Protein AF-A0A966E0U5-F1 (afdb_monomer_lite)

Foldseek 3Di:
DFEEEDEDADPDPVRQVVLLVVLVVVVVVGVYYHYEEAHDPSNVVSVYHYPD

Secondary structure (DSSP, 8-state):
--EEEEEEE--SHHHHHHHHHHHHHHHTT-SEEEEEEE--HHHHHTTEEE--

Sequence (52 aa):
MSRLHIGVVAGEASGDILGARVLAALRERFDEVVVEGIGGPLMQEQGLASLY

pLDDT: mean 95.78, std 5.88, range [61.22, 98.56]

Structure (mmCIF, N/CA/C/O backbone):
data_AF-A0A966E0U5-F1
#
_entry.id   AF-A0A966E0U5-F1
#
loop_
_atom_site.group_PDB
_atom_site.id
_atom_site.type_symbol
_atom_site.label_atom_id
_atom_site.label_alt_id
_atom_site.label_comp_id
_atom_site.label_asym_id
_atom_site.label_entity_id
_atom_site.label_seq_id
_atom_site.pdbx_PDB_ins_code
_atom_site.Cartn_x
_atom_site.Cartn_y
_atom_site.Cartn_z
_atom_site.occupancy
_atom_site.B_iso_or_equiv
_atom_site.auth_seq_id
_atom_site.auth_comp_id
_atom_site.auth_asym_id
_atom_site.auth_atom_id
_atom_site.pdbx_PDB_model_num
ATOM 1 N N . MET A 1 1 ? -15.287 5.880 15.853 1.00 61.22 1 MET A N 1
ATOM 2 C CA . MET A 1 1 ? -14.880 4.970 14.770 1.00 61.22 1 MET A CA 1
ATOM 3 C C . MET A 1 1 ? -14.495 5.821 13.577 1.00 61.22 1 MET A C 1
ATOM 5 O O . MET A 1 1 ? -15.371 6.412 12.955 1.00 61.22 1 MET A O 1
ATOM 9 N N . SER A 1 2 ? -13.199 5.994 13.348 1.00 81.62 2 SER A N 1
ATOM 10 C CA . SER A 1 2 ? -12.654 6.778 12.241 1.00 81.62 2 SER A CA 1
ATOM 11 C C . SER A 1 2 ? -12.267 5.842 11.095 1.00 81.62 2 SER A C 1
ATOM 13 O O . SER A 1 2 ? -11.444 4.946 11.266 1.00 81.62 2 SER A O 1
ATOM 15 N N . ARG A 1 3 ? -12.908 6.028 9.935 1.00 93.69 3 ARG A N 1
ATOM 16 C CA . ARG A 1 3 ? -12.650 5.255 8.716 1.00 93.69 3 ARG A CA 1
ATOM 17 C C . ARG A 1 3 ? -11.940 6.132 7.695 1.00 93.69 3 ARG A C 1
ATOM 19 O O . ARG A 1 3 ? -12.407 7.231 7.402 1.00 93.69 3 ARG A O 1
ATOM 26 N N . LEU A 1 4 ? -10.855 5.618 7.130 1.00 96.81 4 LEU A N 1
ATOM 27 C CA . LEU A 1 4 ? -10.088 6.240 6.060 1.00 96.81 4 LEU A CA 1
ATOM 28 C C . LEU A 1 4 ? -10.110 5.333 4.824 1.00 96.81 4 LEU A C 1
ATOM 30 O O . LEU A 1 4 ? -9.807 4.146 4.916 1.00 96.81 4 LEU A O 1
ATOM 34 N N . HIS A 1 5 ? -10.454 5.898 3.668 1.00 97.31 5 HIS A N 1
ATOM 35 C CA . HIS A 1 5 ? -10.370 5.213 2.380 1.00 97.31 5 HIS A CA 1
ATOM 36 C C . HIS A 1 5 ? -9.478 6.026 1.442 1.00 97.31 5 HIS A C 1
ATOM 38 O O . HIS A 1 5 ? -9.745 7.211 1.232 1.00 97.31 5 HIS A O 1
ATOM 44 N N . ILE A 1 6 ? -8.407 5.416 0.929 1.00 96.69 6 ILE A N 1
ATOM 45 C CA . ILE A 1 6 ? -7.409 6.096 0.098 1.00 96.69 6 ILE A CA 1
ATOM 46 C C . ILE A 1 6 ? -7.011 5.273 -1.128 1.00 96.69 6 ILE A C 1
ATOM 48 O O . ILE A 1 6 ? -6.835 4.059 -1.053 1.00 96.69 6 ILE A O 1
ATOM 52 N N . GLY A 1 7 ? -6.816 5.976 -2.242 1.00 97.44 7 GLY A N 1
ATOM 53 C CA . GLY A 1 7 ? -6.173 5.446 -3.438 1.00 97.44 7 GLY A CA 1
ATOM 54 C C . GLY A 1 7 ? -4.665 5.705 -3.411 1.00 97.44 7 GLY A C 1
ATOM 55 O O . GLY A 1 7 ? -4.241 6.790 -3.005 1.00 97.44 7 GLY A O 1
ATOM 56 N N . VAL A 1 8 ? -3.854 4.742 -3.851 1.00 97.12 8 VAL A N 1
ATOM 57 C CA . VAL A 1 8 ? -2.384 4.866 -3.899 1.00 97.12 8 VAL A CA 1
ATOM 58 C C . VAL A 1 8 ? -1.813 4.377 -5.229 1.00 97.12 8 VAL A C 1
ATOM 60 O O . VAL A 1 8 ? -2.354 3.467 -5.847 1.00 97.12 8 VAL A O 1
ATOM 63 N N . VAL A 1 9 ? -0.710 4.976 -5.683 1.00 97.81 9 VAL A N 1
ATOM 64 C CA . VAL A 1 9 ? 0.015 4.547 -6.888 1.00 97.81 9 VAL A CA 1
ATOM 65 C C . VAL A 1 9 ? 1.518 4.631 -6.622 1.00 97.81 9 VAL A C 1
ATOM 67 O O . VAL A 1 9 ? 2.044 5.724 -6.413 1.00 97.81 9 VAL A O 1
ATOM 70 N N . ALA A 1 10 ? 2.210 3.493 -6.654 1.00 97.12 10 ALA A N 1
ATOM 71 C CA . ALA A 1 10 ? 3.665 3.390 -6.608 1.00 97.12 10 ALA A CA 1
ATOM 72 C C . ALA A 1 10 ? 4.180 2.689 -7.875 1.00 97.12 10 ALA A C 1
ATOM 74 O O . ALA A 1 10 ? 3.856 1.533 -8.126 1.00 97.12 10 ALA A O 1
ATOM 75 N N . GLY A 1 11 ? 4.973 3.404 -8.680 1.00 95.50 11 GLY A N 1
ATOM 76 C CA . GLY A 1 11 ? 5.507 2.902 -9.956 1.00 95.50 11 GLY A CA 1
ATOM 77 C C . GLY A 1 11 ? 6.902 2.273 -9.874 1.00 95.50 11 GLY A C 1
ATOM 78 O O . GLY A 1 11 ? 7.389 1.743 -10.866 1.00 95.50 11 GLY A O 1
ATOM 79 N N . GLU A 1 12 ? 7.555 2.338 -8.712 1.00 97.50 12 GLU A N 1
ATOM 80 C CA . GLU A 1 12 ? 8.918 1.846 -8.492 1.00 97.50 12 GLU A CA 1
ATOM 81 C C . GLU A 1 12 ? 9.049 1.222 -7.095 1.00 97.50 12 GLU A C 1
ATOM 83 O O . GLU A 1 12 ? 8.283 1.545 -6.184 1.00 97.50 12 GLU A O 1
ATOM 88 N N . ALA A 1 13 ? 10.069 0.380 -6.893 1.00 97.50 13 ALA A N 1
ATOM 89 C CA . ALA A 1 13 ? 10.327 -0.288 -5.611 1.00 97.50 13 ALA A CA 1
ATOM 90 C C . ALA A 1 13 ? 10.556 0.696 -4.446 1.00 97.50 13 ALA A C 1
ATOM 92 O O . ALA A 1 13 ? 10.172 0.432 -3.310 1.00 97.50 13 ALA A O 1
ATOM 93 N N . SER A 1 14 ? 11.151 1.858 -4.724 1.00 98.06 14 SER A N 1
ATOM 94 C CA . SER A 1 14 ? 11.310 2.942 -3.747 1.00 98.06 14 SER A CA 1
ATOM 95 C C . SER A 1 14 ? 9.955 3.459 -3.245 1.00 98.06 14 SER A C 1
ATOM 97 O O . SER A 1 14 ? 9.785 3.691 -2.046 1.00 98.06 14 SER A O 1
ATOM 99 N N . GLY A 1 15 ? 8.979 3.588 -4.149 1.00 98.25 15 GLY A N 1
ATOM 100 C CA . GLY A 1 15 ? 7.606 3.975 -3.841 1.00 98.25 15 GLY A CA 1
ATOM 101 C C . GLY A 1 15 ? 6.884 2.934 -2.991 1.00 98.25 15 GLY A C 1
ATOM 102 O O . GLY A 1 15 ? 6.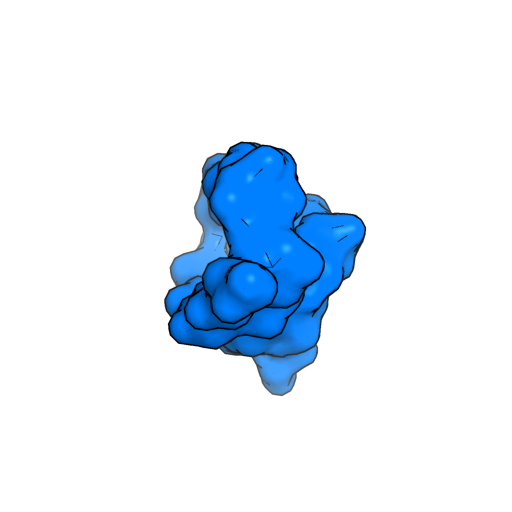192 3.314 -2.053 1.00 98.25 15 GLY A O 1
ATOM 103 N N . ASP A 1 16 ? 7.105 1.645 -3.255 1.00 98.31 16 ASP A N 1
ATOM 104 C CA . ASP A 1 16 ? 6.555 0.548 -2.448 1.00 98.31 16 ASP A CA 1
ATOM 105 C C . ASP A 1 16 ? 7.066 0.594 -0.996 1.00 98.31 16 ASP A C 1
ATOM 107 O O . ASP A 1 16 ? 6.284 0.587 -0.046 1.00 98.31 16 ASP A O 1
ATOM 111 N N . ILE A 1 17 ? 8.380 0.768 -0.811 1.00 98.56 17 ILE A N 1
ATOM 112 C CA . ILE A 1 17 ? 9.001 0.872 0.520 1.00 98.56 17 ILE A CA 1
ATOM 113 C C . ILE A 1 17 ? 8.455 2.076 1.299 1.00 98.56 17 ILE A C 1
ATOM 115 O O . ILE A 1 17 ? 8.116 1.964 2.482 1.00 98.56 17 ILE A O 1
ATOM 119 N N . LEU A 1 18 ? 8.387 3.248 0.661 1.00 98.50 18 LEU A N 1
ATOM 120 C CA . LEU A 1 18 ? 7.892 4.463 1.309 1.00 98.50 18 LEU A CA 1
ATOM 121 C C . LEU A 1 18 ? 6.390 4.370 1.590 1.00 98.50 18 LEU A C 1
ATOM 123 O O . LEU A 1 18 ? 5.951 4.694 2.695 1.00 98.50 18 LEU A O 1
ATOM 127 N N . GLY A 1 19 ? 5.618 3.889 0.617 1.00 98.12 19 GLY A N 1
ATOM 128 C CA . GLY A 1 19 ? 4.179 3.706 0.720 1.00 98.12 19 GLY A CA 1
ATOM 129 C C . GLY A 1 19 ? 3.808 2.754 1.851 1.00 98.12 19 GLY A C 1
ATOM 130 O O . GLY A 1 19 ? 2.968 3.102 2.675 1.00 98.12 19 GLY A O 1
ATOM 131 N N . ALA A 1 20 ? 4.492 1.614 1.976 1.00 98.38 20 ALA A N 1
ATOM 132 C CA . ALA A 1 20 ? 4.244 0.650 3.045 1.00 98.38 20 ALA A CA 1
ATOM 133 C C . ALA A 1 20 ? 4.400 1.281 4.440 1.00 98.38 20 ALA A C 1
ATOM 135 O O . ALA A 1 20 ? 3.552 1.098 5.312 1.00 98.38 20 ALA A O 1
ATOM 136 N N . ARG A 1 21 ? 5.431 2.112 4.642 1.00 98.50 21 ARG A N 1
ATOM 137 C CA . ARG A 1 21 ? 5.633 2.822 5.918 1.00 98.50 21 ARG A CA 1
ATOM 138 C C . ARG A 1 21 ? 4.524 3.833 6.210 1.00 98.50 21 ARG A C 1
ATOM 140 O O . ARG A 1 21 ? 4.138 3.989 7.366 1.00 98.50 21 ARG A O 1
ATOM 147 N N . VAL A 1 22 ? 4.003 4.504 5.182 1.00 98.12 22 VAL A N 1
ATOM 148 C CA . VAL A 1 22 ? 2.848 5.403 5.323 1.00 98.12 22 VAL A CA 1
ATOM 149 C C . VAL A 1 22 ? 1.595 4.611 5.694 1.00 98.12 22 VAL A C 1
ATOM 151 O O . VAL A 1 22 ? 0.898 4.997 6.630 1.00 98.12 22 VAL A O 1
ATOM 154 N N . LEU A 1 23 ? 1.322 3.493 5.015 1.00 97.81 23 LEU A N 1
ATOM 155 C CA . LEU A 1 23 ? 0.150 2.659 5.295 1.00 97.81 23 LEU A CA 1
ATOM 156 C C . LEU A 1 23 ? 0.179 2.089 6.718 1.00 97.81 23 LEU A C 1
ATOM 158 O O . LEU A 1 23 ? -0.838 2.152 7.409 1.00 97.81 23 LEU A O 1
ATOM 162 N N . ALA A 1 24 ? 1.342 1.625 7.181 1.00 98.06 24 ALA A N 1
ATOM 163 C CA . ALA A 1 24 ? 1.531 1.170 8.557 1.00 98.06 24 ALA A CA 1
ATOM 164 C C . ALA A 1 24 ? 1.170 2.273 9.569 1.00 98.06 24 ALA A C 1
ATOM 166 O O . ALA A 1 24 ? 0.323 2.072 10.438 1.00 98.06 24 ALA A O 1
ATOM 167 N N . ALA A 1 25 ? 1.718 3.480 9.391 1.00 98.00 25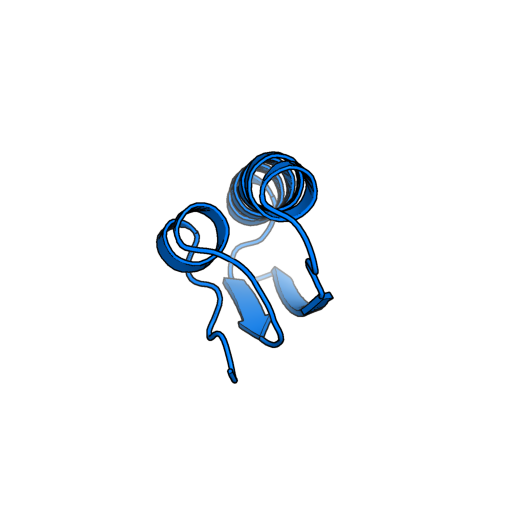 ALA A N 1
ATOM 168 C CA . ALA A 1 25 ? 1.443 4.611 10.277 1.00 98.00 25 ALA A CA 1
ATOM 169 C C . ALA A 1 25 ? -0.026 5.077 10.235 1.00 98.00 25 ALA A C 1
ATOM 171 O O . ALA A 1 25 ? -0.553 5.575 11.229 1.00 98.00 25 ALA A O 1
ATOM 172 N N . LEU A 1 26 ? -0.716 4.942 9.097 1.00 96.56 26 LEU A N 1
ATOM 173 C CA . LEU A 1 26 ? -2.147 5.247 9.008 1.00 96.56 26 LEU A CA 1
ATOM 174 C C . LEU A 1 26 ? -2.986 4.232 9.791 1.00 96.56 26 LEU A C 1
ATOM 176 O O . LEU A 1 26 ? -3.924 4.628 10.479 1.00 96.56 26 LEU A O 1
ATOM 180 N N . ARG A 1 27 ? -2.634 2.945 9.742 1.00 94.81 27 ARG A N 1
ATOM 181 C CA . ARG A 1 27 ? -3.337 1.892 10.494 1.00 94.81 27 ARG A CA 1
ATOM 182 C C . ARG A 1 27 ? -3.197 2.031 12.006 1.00 94.81 27 ARG A C 1
ATOM 184 O O . ARG A 1 27 ? -4.094 1.623 12.728 1.00 94.81 27 ARG A O 1
ATOM 191 N N . GLU A 1 28 ? -2.124 2.651 12.485 1.00 96.06 28 GLU A N 1
ATOM 192 C CA . GLU A 1 28 ? -1.975 2.990 13.907 1.00 96.06 28 GLU A CA 1
ATOM 193 C C . GLU A 1 28 ? -2.896 4.143 14.349 1.00 96.06 28 GLU A C 1
ATOM 195 O O . GLU A 1 28 ? -3.159 4.306 15.540 1.00 96.06 28 GLU A O 1
ATOM 200 N N . ARG A 1 29 ? -3.373 4.969 13.408 1.00 95.88 29 ARG A N 1
ATOM 201 C CA . ARG A 1 29 ? -4.116 6.210 13.694 1.00 95.88 29 ARG A CA 1
ATOM 202 C C . ARG A 1 29 ? -5.616 6.123 13.442 1.00 95.88 29 ARG A C 1
ATOM 204 O O . ARG A 1 29 ? -6.353 6.937 13.994 1.00 95.88 29 ARG A O 1
ATOM 211 N N . PHE A 1 30 ? -6.050 5.209 12.583 1.00 96.19 30 PHE A N 1
ATOM 212 C CA . PHE A 1 30 ? -7.442 5.066 12.166 1.00 96.19 30 PHE A CA 1
ATOM 213 C C . PHE A 1 30 ? -7.946 3.663 12.484 1.00 96.19 30 PHE A C 1
ATOM 215 O O . PHE A 1 30 ? -7.225 2.686 12.307 1.00 96.19 30 PHE A O 1
ATOM 222 N N . ASP A 1 31 ? -9.207 3.571 12.907 1.00 95.00 31 ASP A N 1
ATOM 223 C CA . ASP A 1 31 ? -9.822 2.293 13.286 1.00 95.00 31 ASP A CA 1
ATOM 224 C C . ASP A 1 31 ? -10.008 1.376 12.065 1.00 95.00 31 ASP A C 1
ATOM 226 O O . ASP A 1 31 ? -9.899 0.156 12.164 1.00 95.00 31 ASP A O 1
ATOM 230 N N . GLU A 1 32 ? -10.292 1.966 10.900 1.00 96.25 32 GLU A N 1
ATOM 231 C CA . GLU A 1 3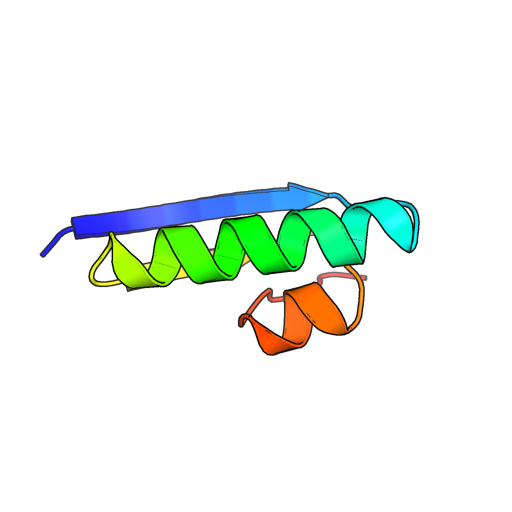2 ? -10.446 1.253 9.635 1.00 96.25 32 GLU A CA 1
ATOM 232 C C . GLU A 1 32 ? -9.704 1.999 8.522 1.00 96.25 32 GLU A C 1
ATOM 234 O O . GLU A 1 32 ? -9.988 3.166 8.247 1.00 96.25 32 GLU A O 1
ATOM 239 N N . VAL A 1 33 ? -8.775 1.309 7.856 1.00 97.12 33 VAL A N 1
ATOM 240 C CA . VAL A 1 33 ? -8.057 1.826 6.685 1.00 97.12 33 VAL A CA 1
ATOM 241 C C . VAL A 1 33 ? -8.281 0.884 5.511 1.00 97.12 33 VAL A C 1
ATOM 243 O O . VAL A 1 33 ? -7.846 -0.273 5.543 1.00 97.12 33 VAL A O 1
ATOM 246 N N . VAL A 1 34 ? -8.939 1.405 4.478 1.00 97.56 34 VAL A N 1
ATOM 247 C CA . VAL A 1 34 ? -9.095 0.760 3.172 1.00 97.56 34 VAL A CA 1
ATOM 248 C C . VAL A 1 34 ? -8.140 1.438 2.196 1.00 97.56 34 VAL A C 1
ATOM 250 O O . VAL A 1 34 ? -8.086 2.669 2.129 1.00 97.56 34 VAL A O 1
ATOM 253 N N . VAL A 1 35 ? -7.368 0.635 1.469 1.00 97.75 35 VAL A N 1
ATOM 254 C CA . VAL A 1 35 ? -6.359 1.114 0.523 1.00 97.75 35 VAL A CA 1
ATOM 255 C C . VAL A 1 35 ? -6.483 0.314 -0.768 1.00 97.75 35 VAL A C 1
ATOM 257 O O . VAL A 1 35 ? -6.421 -0.915 -0.736 1.00 97.75 35 VAL A O 1
ATOM 260 N N . GLU A 1 36 ? -6.626 1.007 -1.892 1.00 98.19 36 GLU A N 1
ATOM 261 C CA . GLU A 1 36 ? -6.716 0.419 -3.234 1.00 98.19 36 GLU A CA 1
ATOM 262 C C . GLU A 1 36 ? -5.815 1.170 -4.228 1.00 98.19 36 GLU A C 1
ATOM 264 O O . GLU A 1 36 ? -5.471 2.332 -4.004 1.00 98.19 36 GLU A O 1
ATOM 269 N N . GLY A 1 37 ? -5.394 0.524 -5.318 1.00 97.50 37 GLY A N 1
ATOM 270 C CA . GLY A 1 37 ? -4.630 1.185 -6.384 1.00 97.50 37 GLY A CA 1
ATOM 271 C C . GLY A 1 37 ? -3.480 0.347 -6.935 1.00 97.50 37 GLY A C 1
ATOM 272 O O . GLY A 1 37 ? -3.685 -0.816 -7.239 1.00 97.50 37 GLY A O 1
ATOM 273 N N . ILE A 1 38 ? -2.293 0.927 -7.121 1.00 97.75 38 ILE A N 1
ATOM 274 C CA . ILE A 1 38 ? -1.106 0.239 -7.660 1.00 97.75 38 ILE A CA 1
ATOM 275 C C . ILE A 1 38 ? 0.006 0.308 -6.620 1.00 97.75 38 ILE A C 1
ATOM 277 O O . ILE A 1 38 ? 0.384 1.398 -6.188 1.00 97.75 38 ILE A O 1
ATOM 281 N N . GLY A 1 39 ? 0.558 -0.834 -6.231 1.00 96.69 39 GLY A N 1
ATOM 282 C CA . GLY A 1 39 ? 1.692 -0.875 -5.317 1.00 96.69 39 GLY A CA 1
ATOM 283 C C . GLY A 1 39 ? 2.382 -2.225 -5.327 1.00 96.69 39 GLY A C 1
ATOM 284 O O . GLY A 1 39 ? 1.870 -3.195 -5.880 1.00 96.69 39 GLY A O 1
ATOM 285 N N . GLY A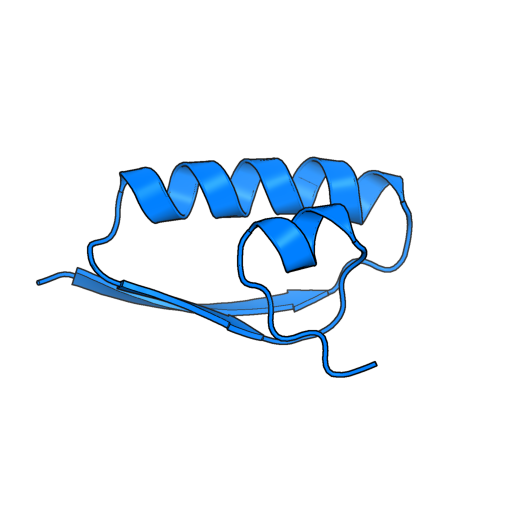 1 40 ? 3.577 -2.261 -4.748 1.00 97.12 40 GLY A N 1
ATOM 286 C CA . GLY A 1 40 ? 4.378 -3.472 -4.705 1.00 97.12 40 GLY A CA 1
ATOM 287 C C . GLY A 1 40 ? 4.039 -4.374 -3.514 1.00 97.12 40 GLY A C 1
ATOM 288 O O . GLY A 1 40 ? 3.075 -4.130 -2.775 1.00 97.12 40 GLY A O 1
ATOM 289 N N . PRO A 1 41 ? 4.850 -5.427 -3.314 1.00 97.94 41 PRO A N 1
ATOM 290 C CA . PRO A 1 41 ? 4.628 -6.418 -2.269 1.00 97.94 41 PRO A CA 1
ATOM 291 C C . PRO A 1 41 ? 4.552 -5.825 -0.857 1.00 97.94 41 PRO A C 1
ATOM 293 O O . PRO A 1 41 ? 3.721 -6.261 -0.063 1.00 97.94 41 PRO A O 1
ATOM 296 N N . LEU A 1 42 ? 5.355 -4.803 -0.536 1.00 98.25 42 LEU A N 1
ATOM 297 C CA . LEU A 1 42 ? 5.387 -4.236 0.816 1.00 98.25 42 LEU A CA 1
ATOM 298 C C . LEU A 1 42 ? 4.101 -3.472 1.135 1.00 98.25 42 LEU A C 1
ATOM 300 O O . LEU A 1 42 ? 3.588 -3.547 2.250 1.00 98.25 42 LEU A O 1
ATOM 304 N N . MET A 1 43 ? 3.547 -2.738 0.169 1.00 98.06 43 MET A N 1
ATOM 305 C CA . MET A 1 43 ? 2.252 -2.085 0.345 1.00 98.06 43 MET A CA 1
ATOM 306 C C . MET A 1 43 ? 1.115 -3.108 0.426 1.00 98.06 43 MET A C 1
ATOM 308 O O . MET A 1 43 ? 0.193 -2.922 1.224 1.00 98.06 43 MET A O 1
ATOM 312 N N . GLN A 1 44 ? 1.182 -4.199 -0.346 1.00 97.25 44 GLN A N 1
ATOM 313 C CA . GLN A 1 44 ? 0.210 -5.297 -0.276 1.00 97.25 44 GLN A CA 1
ATOM 314 C C . GLN A 1 44 ? 0.214 -5.988 1.096 1.00 97.25 44 GLN A C 1
ATOM 316 O O . GLN A 1 44 ? -0.857 -6.262 1.636 1.00 97.25 44 GLN A O 1
ATOM 321 N N . GLU A 1 45 ? 1.381 -6.176 1.721 1.00 97.62 45 GLU A N 1
ATOM 322 C CA . GLU A 1 45 ? 1.496 -6.667 3.107 1.00 97.62 45 GLU A CA 1
ATOM 323 C C . GLU A 1 45 ? 0.804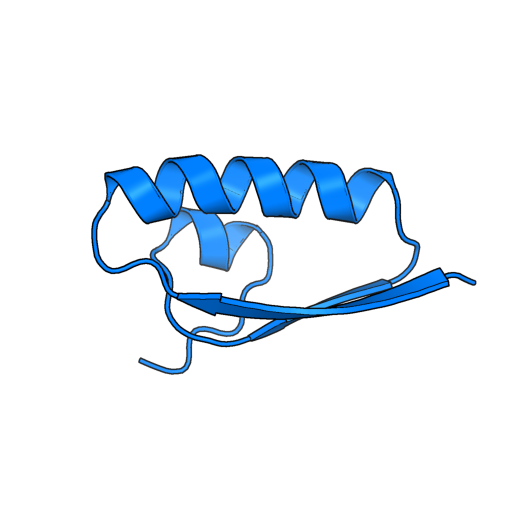 -5.741 4.121 1.00 97.62 45 GLU A C 1
ATOM 325 O O . GLU A 1 45 ? 0.275 -6.201 5.131 1.00 97.62 45 GLU A O 1
ATOM 330 N N . GLN A 1 46 ? 0.736 -4.438 3.829 1.00 97.50 46 GLN A N 1
ATOM 331 C CA . GLN A 1 46 ? -0.024 -3.460 4.613 1.00 97.50 46 GLN A CA 1
ATOM 332 C C . GLN A 1 46 ? -1.508 -3.399 4.218 1.00 97.50 46 GLN A C 1
ATOM 334 O O . GLN A 1 46 ? -2.212 -2.457 4.588 1.00 97.50 46 GLN A O 1
ATOM 339 N N . GLY A 1 47 ? -2.018 -4.383 3.477 1.00 96.50 47 GLY A N 1
ATOM 340 C CA . GLY A 1 47 ? -3.426 -4.505 3.108 1.00 96.50 47 GLY A CA 1
ATOM 341 C C . GLY A 1 47 ? -3.865 -3.590 1.965 1.00 96.50 47 GLY A C 1
ATOM 342 O O . GLY A 1 47 ? -5.044 -3.243 1.904 1.00 96.50 47 GLY A O 1
ATOM 343 N N . LEU A 1 48 ? -2.941 -3.178 1.090 1.00 97.81 48 LEU A N 1
ATOM 344 C CA . LEU A 1 48 ? -3.291 -2.609 -0.212 1.00 97.81 48 LEU A CA 1
ATOM 345 C C . LEU A 1 48 ? -3.930 -3.685 -1.100 1.00 97.81 48 LEU A C 1
ATOM 347 O O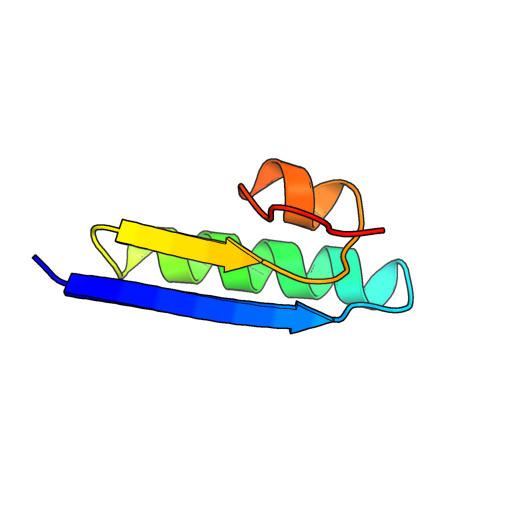 . LEU A 1 48 ? -3.301 -4.697 -1.411 1.00 97.81 48 LEU A O 1
ATOM 351 N N . ALA A 1 49 ? -5.135 -3.415 -1.596 1.00 97.25 49 ALA A N 1
ATOM 352 C CA . ALA A 1 49 ? -5.687 -4.124 -2.742 1.00 97.25 49 ALA A CA 1
ATOM 353 C C . ALA A 1 49 ? -5.061 -3.569 -4.038 1.00 97.25 49 ALA A C 1
ATOM 355 O O . ALA A 1 49 ? -5.553 -2.581 -4.590 1.00 97.25 49 ALA A O 1
ATOM 356 N N . SER A 1 50 ? -3.952 -4.168 -4.497 1.00 93.81 50 SER A N 1
ATOM 357 C CA . SER A 1 50 ? -3.350 -3.783 -5.786 1.00 93.81 50 SER A CA 1
ATOM 358 C C . SER A 1 50 ? -4.235 -4.260 -6.936 1.00 93.81 50 SER A C 1
ATOM 360 O O . SER A 1 50 ? -4.638 -5.422 -6.974 1.00 93.81 50 SER A O 1
ATOM 362 N N . LEU A 1 51 ? -4.546 -3.353 -7.854 1.00 91.62 51 LEU A N 1
ATOM 363 C CA . LEU A 1 51 ? -5.417 -3.566 -9.008 1.00 91.62 51 LEU A CA 1
ATOM 364 C C . LEU A 1 51 ? -4.649 -4.075 -10.237 1.00 91.62 51 LEU A C 1
ATOM 366 O O . LEU A 1 51 ? -5.286 -4.513 -11.194 1.00 91.62 51 LEU A O 1
ATOM 370 N N . TYR A 1 52 ? -3.313 -4.019 -10.202 1.00 80.75 52 TYR A N 1
ATOM 371 C CA . TYR A 1 52 ? -2.394 -4.445 -11.260 1.00 80.75 52 TYR A CA 1
ATOM 372 C C . TYR A 1 52 ? -1.079 -4.959 -10.669 1.00 80.75 52 TYR A C 1
ATOM 374 O O . TYR A 1 52 ? -0.775 -4.586 -9.506 1.00 80.75 52 TYR A O 1
#

Radius of gyration: 10.2 Å; chains: 1; bounding box: 26×13×26 Å